Protein AF-A0AAW0ZK22-F1 (afdb_monomer_lite)

Organism: NCBI:txid166442

Structure (mmCIF, N/CA/C/O backbone):
data_AF-A0AAW0ZK22-F1
#
_entry.id   AF-A0AAW0ZK22-F1
#
loop_
_atom_site.group_PDB
_atom_site.id
_atom_site.type_symbol
_atom_site.label_atom_id
_atom_site.label_alt_id
_atom_site.label_comp_id
_atom_site.label_asym_id
_atom_site.label_entity_id
_atom_site.label_seq_id
_atom_site.pdbx_PDB_ins_code
_atom_site.Cartn_x
_atom_site.Cartn_y
_atom_site.Cartn_z
_atom_site.occupancy
_atom_site.B_iso_or_equiv
_atom_site.auth_seq_id
_atom_site.auth_comp_id
_atom_site.auth_asym_id
_atom_site.auth_atom_id
_atom_site.pdbx_PDB_model_num
ATOM 1 N N . MET A 1 1 ? -15.394 -4.099 -13.764 1.00 57.06 1 MET A N 1
ATOM 2 C CA . MET A 1 1 ? -14.243 -3.634 -12.955 1.00 57.06 1 MET A CA 1
ATOM 3 C C . MET A 1 1 ? -14.186 -4.452 -11.675 1.00 57.06 1 MET A C 1
ATOM 5 O O . MET A 1 1 ? -15.246 -4.764 -11.142 1.00 57.06 1 MET A O 1
ATOM 9 N N . LYS A 1 2 ? -12.996 -4.853 -11.204 1.00 78.38 2 LYS A N 1
ATOM 10 C CA . LYS A 1 2 ? -12.865 -5.453 -9.863 1.00 78.38 2 LYS A CA 1
ATOM 11 C C . LYS A 1 2 ? -13.034 -4.343 -8.825 1.00 78.38 2 LYS A C 1
ATOM 13 O O . LYS A 1 2 ? -12.550 -3.238 -9.040 1.00 78.38 2 LYS A O 1
ATOM 18 N N . LYS A 1 3 ? -13.740 -4.629 -7.731 1.00 88.44 3 LYS A N 1
ATOM 19 C CA . LYS A 1 3 ? -13.923 -3.675 -6.634 1.00 88.44 3 LYS A CA 1
ATOM 20 C C . LYS A 1 3 ? -12.576 -3.451 -5.938 1.00 88.44 3 LYS A C 1
ATOM 22 O O . LYS A 1 3 ? -11.959 -4.422 -5.500 1.00 88.44 3 LYS A O 1
ATOM 27 N N . LEU A 1 4 ? -12.135 -2.197 -5.871 1.00 96.06 4 LEU A N 1
ATOM 28 C CA . LEU A 1 4 ? -10.963 -1.801 -5.092 1.00 96.06 4 LEU A CA 1
ATOM 29 C C . LEU A 1 4 ? -11.293 -1.898 -3.598 1.00 96.06 4 LEU A C 1
ATOM 31 O O . LEU A 1 4 ? -12.443 -1.710 -3.194 1.00 96.06 4 LEU A O 1
ATOM 35 N N . ARG A 1 5 ? -10.289 -2.236 -2.790 1.00 97.94 5 ARG A N 1
ATOM 36 C CA . ARG A 1 5 ? -10.407 -2.357 -1.333 1.00 97.94 5 ARG A CA 1
ATOM 37 C C . ARG A 1 5 ? -9.652 -1.210 -0.682 1.00 97.94 5 ARG A C 1
ATOM 39 O O . ARG A 1 5 ? -8.433 -1.137 -0.836 1.00 97.94 5 ARG A O 1
ATOM 46 N N . THR A 1 6 ? -10.371 -0.333 0.009 1.00 98.38 6 THR A N 1
ATOM 47 C CA . THR A 1 6 ? -9.770 0.850 0.634 1.00 98.38 6 THR A CA 1
ATOM 48 C C . THR A 1 6 ? -9.071 0.493 1.946 1.00 98.38 6 THR A C 1
ATOM 50 O O . THR A 1 6 ? -9.388 -0.520 2.577 1.00 98.38 6 THR A O 1
ATOM 53 N N . LEU A 1 7 ? -8.151 1.346 2.397 1.00 98.12 7 LEU A N 1
ATOM 54 C CA . LEU A 1 7 ? -7.534 1.246 3.718 1.00 98.12 7 LEU A CA 1
ATOM 55 C C . LEU A 1 7 ? -8.596 1.211 4.822 1.00 98.12 7 LEU A C 1
ATOM 57 O O . LEU A 1 7 ? -8.552 0.356 5.705 1.00 98.12 7 LEU A O 1
ATOM 61 N N . GLN A 1 8 ? -9.593 2.086 4.729 1.00 97.94 8 GLN A N 1
ATOM 62 C CA . GLN A 1 8 ? -10.679 2.159 5.694 1.00 97.94 8 GLN A CA 1
ATOM 63 C C . GLN A 1 8 ? -11.556 0.896 5.648 1.00 97.94 8 GLN A C 1
ATOM 65 O O . GLN A 1 8 ? -12.000 0.437 6.691 1.00 97.94 8 GLN A O 1
ATOM 70 N N . ASP A 1 9 ? -11.784 0.276 4.481 1.00 98.12 9 ASP A N 1
ATOM 71 C CA . ASP A 1 9 ? -12.493 -1.015 4.418 1.00 98.12 9 ASP A CA 1
ATOM 72 C C . ASP A 1 9 ? -11.740 -2.133 5.136 1.00 98.12 9 ASP A C 1
ATOM 74 O O . ASP A 1 9 ? -12.370 -2.984 5.758 1.00 98.12 9 ASP A O 1
ATOM 78 N N . TYR A 1 10 ? -10.409 -2.139 5.065 1.00 98.00 10 TYR A N 1
ATOM 79 C CA . TYR A 1 10 ? -9.590 -3.097 5.803 1.00 98.00 10 TYR A CA 1
ATOM 80 C C . TYR A 1 10 ? -9.609 -2.828 7.315 1.00 98.00 10 TYR A C 1
ATOM 82 O O . TYR A 1 10 ? -9.726 -3.761 8.114 1.00 98.00 10 TYR A O 1
ATOM 90 N N . ILE A 1 11 ? -9.518 -1.556 7.717 1.00 97.06 11 ILE A N 1
ATOM 91 C CA . ILE A 1 11 ? -9.594 -1.146 9.127 1.00 97.06 11 ILE A CA 1
ATOM 92 C C . ILE A 1 11 ? -10.945 -1.542 9.727 1.00 97.06 11 ILE A C 1
ATOM 94 O O . ILE A 1 11 ? -10.961 -2.130 10.805 1.00 97.06 11 ILE A O 1
ATOM 98 N N . ASP A 1 12 ? -12.032 -1.321 8.985 1.00 97.62 12 ASP A N 1
ATOM 99 C CA . ASP A 1 12 ? -13.405 -1.688 9.356 1.00 97.62 12 ASP A CA 1
ATOM 100 C C . ASP A 1 12 ? -13.689 -3.204 9.230 1.00 97.62 12 ASP A C 1
ATOM 102 O O . ASP A 1 12 ? -14.836 -3.625 9.365 1.00 97.62 12 ASP A O 1
ATOM 106 N N . GLU A 1 13 ? -12.676 -4.028 8.928 1.00 97.38 13 GLU A N 1
ATOM 107 C CA . GLU A 1 13 ? -12.770 -5.495 8.792 1.00 97.38 13 GLU A CA 1
ATOM 108 C C . GLU A 1 13 ? -13.711 -5.978 7.671 1.00 97.38 13 GLU A C 1
ATOM 110 O O . GLU A 1 13 ? -14.231 -7.092 7.686 1.00 97.38 13 GLU A O 1
ATOM 115 N N . ARG A 1 14 ? -13.903 -5.149 6.640 1.00 97.62 14 ARG A N 1
ATOM 116 C CA . ARG A 1 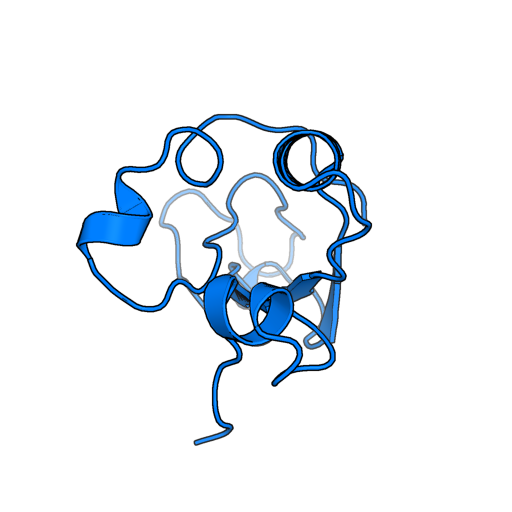14 ? -14.757 -5.433 5.470 1.00 97.62 14 ARG A CA 1
ATOM 117 C C . ARG A 1 14 ? -13.973 -5.895 4.243 1.00 97.62 14 ARG A C 1
ATOM 119 O O . ARG A 1 14 ? -14.562 -6.140 3.189 1.00 97.62 14 ARG A O 1
ATOM 126 N N . ALA A 1 15 ? -12.653 -5.976 4.362 1.00 97.56 15 ALA A N 1
ATOM 127 C CA . ALA A 1 15 ? -11.740 -6.375 3.305 1.00 97.56 15 ALA A CA 1
ATOM 128 C C . ALA A 1 15 ? -10.565 -7.169 3.883 1.00 97.56 15 ALA A C 1
ATOM 130 O O . ALA A 1 15 ? -10.100 -6.902 4.986 1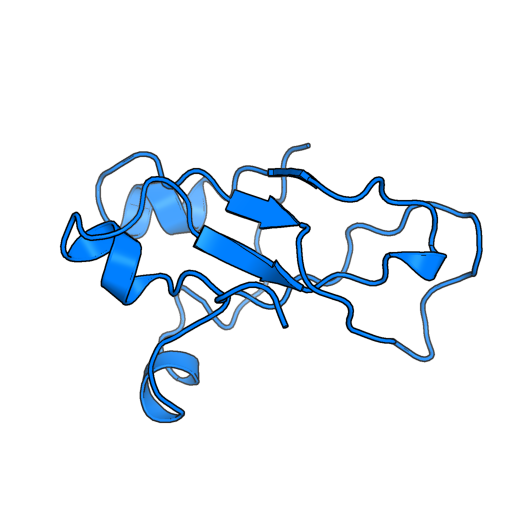.00 97.56 15 ALA A O 1
ATOM 131 N N . GLU A 1 16 ? -10.058 -8.129 3.114 1.00 96.44 16 GLU A N 1
ATOM 132 C CA . GLU A 1 16 ? -8.933 -8.980 3.507 1.00 96.44 16 GLU A CA 1
ATOM 133 C C . GLU A 1 16 ? -7.552 -8.372 3.183 1.00 96.44 16 GLU A C 1
ATOM 135 O O . GLU A 1 16 ? -6.537 -8.846 3.688 1.00 96.44 16 GLU A O 1
ATOM 140 N N . PHE A 1 17 ? -7.515 -7.332 2.345 1.00 97.88 17 PHE A N 1
ATOM 141 C CA . PHE A 1 17 ? -6.320 -6.569 1.978 1.00 97.88 17 PHE A CA 1
ATOM 142 C C . PHE A 1 17 ? -6.683 -5.160 1.512 1.00 97.88 17 PHE A C 1
ATOM 144 O O . PHE A 1 17 ? -7.837 -4.893 1.178 1.00 97.88 17 PHE A O 1
ATOM 151 N N . VAL A 1 18 ? -5.686 -4.282 1.436 1.00 98.50 18 VAL A N 1
ATOM 152 C CA . VAL A 1 18 ? -5.806 -2.940 0.855 1.00 98.50 18 VAL A CA 1
ATOM 153 C C . VAL A 1 18 ? -5.228 -2.948 -0.552 1.00 98.50 18 VAL A C 1
ATOM 155 O O . VAL A 1 18 ? -4.135 -3.461 -0.797 1.00 98.50 18 VAL A O 1
ATOM 158 N N . THR A 1 19 ? -5.990 -2.416 -1.501 1.00 98.50 19 THR A N 1
ATOM 159 C CA . THR A 1 19 ? -5.513 -2.250 -2.873 1.00 98.50 19 THR A CA 1
ATOM 160 C C . THR A 1 19 ? -4.541 -1.085 -2.924 1.00 98.50 19 THR A C 1
ATOM 162 O O . THR A 1 19 ? -4.825 -0.024 -2.373 1.00 98.50 19 THR A O 1
ATOM 165 N N . VAL A 1 20 ? -3.420 -1.273 -3.608 1.00 98.25 20 VAL A N 1
ATOM 166 C CA . VAL A 1 20 ? -2.563 -0.161 -4.007 1.00 98.25 20 VAL A CA 1
ATOM 167 C C . VAL A 1 20 ? -2.462 -0.085 -5.522 1.00 98.25 20 VAL A C 1
ATOM 169 O O . VAL A 1 20 ? -2.586 -1.105 -6.216 1.00 98.25 20 VAL A O 1
ATOM 172 N N . SER A 1 21 ? -2.233 1.128 -6.009 1.00 97.06 21 SER A N 1
ATOM 173 C CA . SER A 1 21 ? -1.871 1.395 -7.391 1.00 97.06 21 SER A CA 1
ATOM 174 C C . SER A 1 21 ? -0.363 1.571 -7.516 1.00 97.06 21 SER A C 1
ATOM 176 O O . SER A 1 21 ? 0.275 2.168 -6.649 1.00 97.06 21 SER A O 1
ATOM 178 N N . MET A 1 22 ? 0.206 1.027 -8.587 1.00 96.62 22 MET A N 1
ATOM 179 C CA . MET A 1 22 ? 1.613 1.179 -8.963 1.00 96.62 22 MET A CA 1
ATOM 180 C C . MET A 1 22 ? 1.718 1.232 -10.488 1.00 96.62 22 MET A C 1
ATOM 182 O O . MET A 1 22 ? 0.748 0.931 -11.191 1.00 96.62 22 MET A O 1
ATOM 186 N N . ASP A 1 23 ? 2.895 1.560 -11.022 1.00 95.94 23 ASP A N 1
ATOM 187 C CA . ASP A 1 23 ? 3.127 1.421 -12.459 1.00 95.94 23 ASP A CA 1
ATOM 188 C C . ASP A 1 23 ? 3.360 -0.047 -12.822 1.00 95.94 23 ASP A C 1
ATOM 190 O O . ASP A 1 23 ? 4.478 -0.563 -12.782 1.00 95.94 23 ASP A O 1
ATOM 194 N N . LEU A 1 24 ? 2.278 -0.748 -13.160 1.00 95.00 24 LEU A N 1
ATOM 195 C CA . LEU A 1 24 ? 2.351 -2.153 -13.562 1.00 95.00 24 LEU A CA 1
ATOM 196 C C . LEU A 1 24 ? 3.055 -2.341 -14.920 1.00 95.00 24 LEU A C 1
ATOM 198 O O . LEU A 1 24 ? 3.539 -3.440 -15.194 1.00 95.00 24 LEU A O 1
ATOM 202 N N . ASP A 1 25 ? 3.188 -1.291 -15.746 1.00 94.06 25 ASP A N 1
ATOM 203 C CA . ASP A 1 25 ? 3.963 -1.363 -16.995 1.00 94.06 25 ASP A CA 1
ATOM 204 C C . ASP A 1 25 ? 5.473 -1.362 -16.730 1.00 94.06 25 ASP A C 1
ATOM 206 O O . ASP A 1 25 ? 6.255 -1.756 -17.598 1.00 94.06 25 ASP A O 1
ATOM 210 N N . SER A 1 26 ? 5.904 -0.996 -15.519 1.00 94.88 26 SER A N 1
ATOM 211 C CA . SER A 1 26 ? 7.284 -1.203 -15.070 1.00 94.88 26 SER A CA 1
ATOM 212 C C . SER A 1 26 ? 7.646 -2.691 -14.957 1.00 94.88 26 SER A C 1
ATOM 214 O O . SER A 1 26 ? 8.812 -3.034 -14.844 1.00 94.88 26 SER A O 1
ATOM 216 N N . GLY A 1 27 ? 6.685 -3.614 -15.046 1.00 94.06 27 GLY A N 1
ATOM 217 C CA . GLY A 1 27 ? 6.930 -5.053 -14.915 1.00 94.06 27 GLY A CA 1
ATOM 218 C C . GLY A 1 27 ? 6.688 -5.594 -13.506 1.00 94.06 27 GLY A C 1
ATOM 219 O O . GLY A 1 27 ? 7.023 -6.746 -13.233 1.00 94.06 27 GLY A O 1
ATOM 220 N N . ILE A 1 28 ? 6.084 -4.797 -12.618 1.00 95.38 28 ILE A N 1
ATOM 221 C CA . ILE A 1 28 ? 5.545 -5.274 -11.339 1.00 95.38 28 ILE A CA 1
ATOM 222 C C . ILE A 1 28 ? 4.362 -6.217 -11.613 1.00 95.38 28 ILE A C 1
ATOM 224 O O . ILE A 1 28 ? 3.377 -5.802 -12.231 1.00 95.38 28 ILE A O 1
ATOM 228 N N . PRO A 1 29 ? 4.401 -7.480 -11.145 1.00 96.06 29 PRO A N 1
ATOM 229 C CA . PRO A 1 29 ? 3.285 -8.399 -11.321 1.00 96.06 29 PRO A CA 1
ATOM 230 C C . PRO A 1 29 ? 2.001 -7.913 -10.639 1.00 96.06 29 PRO A C 1
ATOM 232 O O . PRO A 1 29 ? 2.010 -7.461 -9.491 1.00 96.06 29 PRO A O 1
ATOM 235 N N . TYR A 1 30 ? 0.861 -8.096 -11.303 1.00 96.25 30 TYR A N 1
ATOM 236 C CA . TYR A 1 30 ? -0.442 -7.878 -10.677 1.00 96.25 30 TYR A CA 1
ATOM 237 C C . TYR A 1 30 ? -0.617 -8.810 -9.467 1.00 96.25 30 TYR A C 1
ATOM 239 O O . TYR A 1 30 ? -0.430 -10.022 -9.571 1.00 96.25 30 TYR A O 1
ATOM 247 N N . GLY A 1 31 ? -1.029 -8.256 -8.330 1.00 96.69 31 GLY A N 1
ATOM 248 C CA . GLY A 1 31 ? -1.164 -8.970 -7.061 1.00 96.69 31 GLY A CA 1
ATOM 249 C C . GLY A 1 31 ? 0.129 -9.059 -6.248 1.00 96.69 31 GLY A C 1
ATOM 250 O O . GLY A 1 31 ? 0.146 -9.780 -5.251 1.00 96.69 31 GLY A O 1
ATOM 251 N N . THR A 1 32 ? 1.191 -8.344 -6.644 1.00 98.00 32 THR A N 1
ATOM 252 C CA . THR A 1 32 ? 2.402 -8.186 -5.822 1.00 98.00 32 THR A CA 1
ATOM 253 C C . THR A 1 32 ? 2.013 -7.752 -4.414 1.00 98.00 32 THR A C 1
ATOM 255 O O . THR A 1 32 ? 1.309 -6.755 -4.240 1.00 98.00 32 THR A O 1
ATOM 258 N N . LYS A 1 33 ? 2.437 -8.533 -3.417 1.00 98.19 33 LYS A N 1
ATOM 259 C CA . LYS A 1 33 ? 2.197 -8.241 -2.004 1.00 98.19 33 LYS A CA 1
ATOM 260 C C . LYS A 1 33 ? 3.240 -7.254 -1.526 1.00 98.19 33 LYS A C 1
ATOM 262 O O . LYS A 1 33 ? 4.406 -7.393 -1.866 1.00 98.19 33 LYS A O 1
ATOM 267 N N . LEU A 1 34 ? 2.811 -6.288 -0.731 1.00 98.06 34 LEU A N 1
ATOM 268 C CA . LEU A 1 34 ? 3.683 -5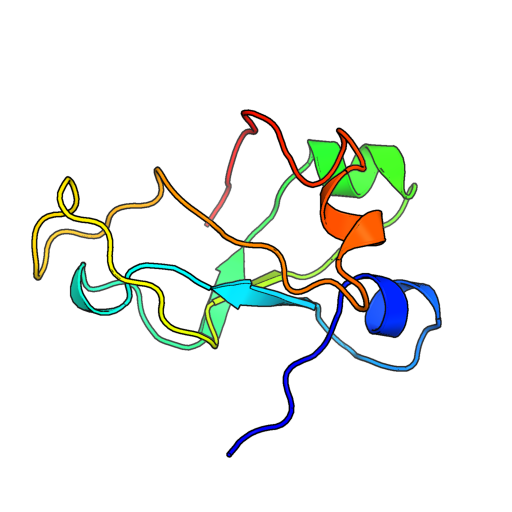.243 -0.223 1.00 98.06 34 LEU A CA 1
ATOM 269 C C . LEU A 1 34 ? 3.503 -5.082 1.284 1.00 98.06 34 LEU A C 1
ATOM 271 O O . LEU A 1 34 ? 2.469 -5.436 1.862 1.00 98.06 34 LEU A O 1
ATOM 275 N N . CYS A 1 35 ? 4.515 -4.510 1.920 1.00 97.50 35 CYS A N 1
ATOM 276 C CA . CYS A 1 35 ? 4.476 -4.114 3.317 1.00 97.50 35 CYS A CA 1
ATOM 277 C C . CYS A 1 35 ? 5.063 -2.710 3.474 1.00 97.50 35 CYS A C 1
ATOM 279 O O . CYS A 1 35 ? 6.174 -2.447 3.017 1.00 97.50 35 CYS A O 1
ATOM 281 N N . ILE A 1 36 ? 4.320 -1.841 4.162 1.00 98.00 36 ILE A N 1
ATOM 282 C CA . ILE A 1 36 ? 4.778 -0.525 4.616 1.00 98.00 36 ILE A CA 1
ATOM 283 C C . ILE A 1 36 ? 4.787 -0.563 6.155 1.00 98.00 36 ILE A C 1
ATOM 285 O O . ILE A 1 36 ? 3.721 -0.449 6.773 1.00 98.00 36 ILE A O 1
ATOM 289 N N . PRO A 1 37 ? 5.944 -0.788 6.810 1.00 97.62 37 PRO A N 1
ATOM 290 C CA . PRO A 1 37 ? 6.026 -0.890 8.270 1.00 97.62 37 PRO A CA 1
ATOM 291 C C . PRO A 1 37 ? 5.490 0.342 8.999 1.00 97.62 37 PRO A C 1
ATOM 293 O O . PRO A 1 37 ? 4.872 0.224 10.054 1.00 97.62 37 PRO A O 1
ATOM 296 N N . GLU A 1 38 ? 5.684 1.518 8.417 1.00 97.44 38 GLU A N 1
ATOM 297 C CA . GLU A 1 38 ? 5.211 2.800 8.916 1.00 97.44 38 GLU A CA 1
ATOM 298 C C . GLU A 1 38 ? 3.682 2.852 9.024 1.00 97.44 38 GLU A C 1
ATOM 300 O O . GLU A 1 38 ? 3.139 3.346 10.015 1.00 97.44 38 GLU A O 1
ATOM 305 N N . LEU A 1 39 ? 2.990 2.298 8.026 1.00 97.38 39 LEU A N 1
ATOM 306 C CA . LEU A 1 39 ? 1.537 2.192 8.005 1.00 97.38 39 LEU A CA 1
ATOM 307 C C . LEU A 1 39 ? 1.069 1.174 9.054 1.00 97.38 39 LEU A C 1
ATOM 309 O O . LEU A 1 39 ? 0.147 1.445 9.822 1.00 97.38 39 LEU A O 1
ATOM 313 N N . ASN A 1 40 ? 1.761 0.035 9.162 1.00 97.69 40 ASN A N 1
ATOM 314 C CA . ASN A 1 40 ? 1.460 -0.966 10.189 1.00 97.69 40 ASN A CA 1
ATOM 315 C C . ASN A 1 40 ? 1.592 -0.390 11.607 1.00 97.69 40 ASN A C 1
ATOM 317 O O . ASN A 1 40 ? 0.742 -0.640 12.461 1.00 97.69 40 ASN A O 1
ATOM 321 N N . ALA A 1 41 ? 2.644 0.397 11.853 1.00 97.06 41 ALA A N 1
ATOM 322 C CA . ALA A 1 41 ? 2.884 1.050 13.135 1.00 97.06 41 ALA A CA 1
ATOM 323 C C . ALA A 1 41 ? 1.793 2.079 13.465 1.00 97.06 41 ALA A C 1
ATOM 325 O O . ALA A 1 41 ? 1.326 2.124 14.600 1.00 97.06 41 ALA A O 1
ATOM 326 N N . LYS A 1 42 ? 1.336 2.862 12.477 1.00 95.69 42 LYS A N 1
ATOM 327 C CA . LYS A 1 42 ? 0.249 3.840 12.644 1.00 95.69 42 LYS A CA 1
ATOM 328 C C . LYS A 1 42 ? -1.055 3.194 13.120 1.00 95.69 42 LYS A C 1
ATOM 330 O O . LYS A 1 42 ? -1.705 3.740 14.006 1.00 95.69 42 LYS A O 1
ATOM 335 N N . PHE A 1 43 ? -1.437 2.063 12.529 1.00 95.88 43 PHE A N 1
ATOM 336 C CA . PHE A 1 43 ? -2.707 1.389 12.826 1.00 95.88 43 PHE A CA 1
ATOM 337 C C . PHE A 1 43 ? -2.578 0.248 13.844 1.00 95.88 43 PHE A C 1
ATOM 339 O O . PHE A 1 43 ? -3.560 -0.443 14.107 1.00 95.88 43 PHE A O 1
ATOM 346 N N . LEU A 1 44 ? -1.380 0.037 14.406 1.00 96.38 44 LEU A N 1
ATOM 347 C CA . LEU A 1 44 ? -1.068 -1.030 15.367 1.00 96.38 44 LEU A CA 1
ATOM 348 C C . LEU A 1 44 ? -1.496 -2.429 14.887 1.00 96.38 44 LEU A C 1
ATOM 350 O O . LEU A 1 44 ? -1.860 -3.296 15.680 1.00 96.38 44 LEU A O 1
ATOM 354 N N . ARG A 1 45 ? -1.455 -2.659 13.571 1.00 96.31 45 ARG A N 1
ATOM 355 C CA . ARG A 1 45 ? -1.837 -3.927 12.940 1.00 96.31 45 ARG A CA 1
ATOM 356 C C . ARG A 1 45 ? -1.092 -4.124 11.632 1.00 96.31 45 ARG A C 1
ATOM 358 O O . ARG A 1 45 ? -0.740 -3.164 10.957 1.00 96.31 45 ARG A O 1
ATOM 365 N N . LYS A 1 46 ? -0.902 -5.381 11.231 1.00 97.19 46 LYS A N 1
ATOM 366 C CA . LYS A 1 46 ? -0.398 -5.692 9.890 1.00 97.19 46 LYS A CA 1
ATOM 367 C C . LYS A 1 46 ? -1.469 -5.339 8.858 1.00 97.19 46 LYS A C 1
ATOM 369 O O . LYS A 1 46 ? -2.596 -5.823 8.963 1.00 97.19 46 LYS A O 1
ATOM 374 N N . ILE A 1 47 ? -1.113 -4.530 7.869 1.00 98.06 47 ILE A N 1
ATOM 375 C CA . ILE A 1 47 ? -1.962 -4.144 6.743 1.00 98.06 47 ILE A CA 1
ATOM 376 C C . ILE A 1 47 ? -1.401 -4.831 5.492 1.00 98.06 47 ILE A C 1
ATOM 378 O O . ILE A 1 47 ? -0.348 -4.433 4.995 1.00 98.06 47 ILE A O 1
ATOM 382 N N . PRO A 1 48 ? -2.041 -5.907 5.002 1.00 97.88 48 PRO A N 1
ATOM 383 C CA . PRO A 1 48 ? -1.647 -6.543 3.759 1.00 97.88 48 PRO A CA 1
ATOM 384 C C . PRO A 1 48 ? -2.022 -5.630 2.591 1.00 97.88 48 PRO A C 1
ATOM 386 O O . PRO A 1 48 ? -3.196 -5.323 2.384 1.00 97.88 48 PRO A O 1
ATOM 389 N N . LEU A 1 49 ? -1.008 -5.193 1.850 1.00 98.56 49 LEU A N 1
ATOM 390 C CA . LEU A 1 49 ? -1.145 -4.370 0.654 1.00 98.56 49 LEU A CA 1
ATOM 391 C C . LEU A 1 49 ? -0.955 -5.247 -0.583 1.00 98.56 49 LEU A C 1
ATOM 393 O O . LEU A 1 49 ? -0.069 -6.104 -0.595 1.00 98.56 49 LEU A O 1
ATOM 397 N N . GLU A 1 50 ? -1.748 -5.020 -1.629 1.00 98.44 50 GLU A N 1
ATOM 398 C CA . GLU A 1 50 ? -1.587 -5.722 -2.904 1.00 98.44 50 GLU A CA 1
ATOM 399 C C . GLU A 1 50 ? -1.699 -4.769 -4.101 1.00 98.44 50 GLU A C 1
ATOM 401 O O . GLU A 1 50 ? -2.691 -4.045 -4.235 1.00 98.44 50 GLU A O 1
ATOM 406 N N . ALA A 1 51 ? -0.703 -4.807 -4.994 1.00 97.62 51 ALA A N 1
ATOM 407 C CA . ALA A 1 51 ? -0.671 -4.033 -6.235 1.00 97.62 51 ALA A CA 1
ATOM 408 C C . ALA A 1 51 ? -1.713 -4.574 -7.222 1.00 97.62 51 ALA A C 1
ATOM 410 O O . ALA A 1 51 ? -1.486 -5.567 -7.916 1.00 97.62 51 ALA A O 1
ATOM 411 N N . ARG A 1 52 ? -2.901 -3.971 -7.235 1.00 97.44 52 ARG A N 1
ATOM 412 C CA . ARG A 1 52 ? -4.065 -4.461 -7.997 1.00 97.44 52 ARG A CA 1
ATOM 413 C C . ARG A 1 52 ? -4.775 -3.386 -8.802 1.00 97.44 52 ARG A C 1
ATOM 415 O O . ARG A 1 52 ? -5.806 -3.683 -9.414 1.00 97.44 52 ARG A O 1
ATOM 422 N N . ASP A 1 53 ? -4.212 -2.191 -8.806 1.00 96.88 53 ASP A N 1
ATOM 423 C CA . ASP A 1 53 ? -4.593 -1.098 -9.679 1.00 96.88 53 ASP A CA 1
ATOM 424 C C . ASP A 1 53 ? -3.351 -0.536 -10.378 1.00 96.88 53 ASP A C 1
ATOM 426 O O . ASP A 1 53 ? -2.220 -0.873 -10.008 1.00 96.88 53 ASP A O 1
ATOM 430 N N . LYS A 1 54 ? -3.570 0.249 -11.431 1.00 94.44 54 LYS A N 1
ATOM 431 C CA . LYS A 1 54 ? -2.497 0.776 -12.271 1.00 94.44 54 LYS A CA 1
ATOM 432 C C . LYS A 1 54 ? -2.52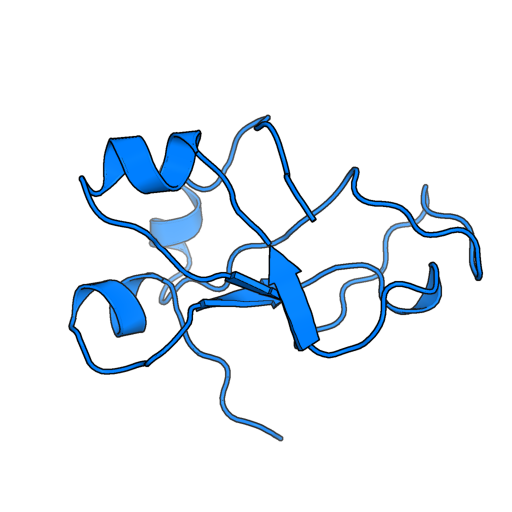7 2.300 -12.315 1.00 94.44 54 LYS A C 1
ATOM 434 O O . LYS A 1 54 ? -3.493 2.889 -12.793 1.00 94.44 54 LYS A O 1
ATOM 439 N N . SER A 1 55 ? -1.403 2.899 -11.942 1.00 93.25 55 SER A N 1
ATOM 440 C CA . SER A 1 55 ? -1.068 4.305 -12.173 1.00 93.25 55 SER A CA 1
ATOM 441 C C . SER A 1 55 ? 0.009 4.368 -13.258 1.00 93.25 55 SER A C 1
ATOM 443 O O . SER A 1 55 ? 0.672 3.371 -13.536 1.00 93.25 55 SER A O 1
ATOM 445 N N . HIS A 1 56 ? 0.175 5.518 -13.903 1.00 91.50 56 HIS A N 1
ATOM 446 C CA . HIS A 1 56 ? 1.287 5.743 -14.822 1.00 91.50 56 HIS A CA 1
ATOM 447 C C . HIS A 1 56 ? 2.068 6.969 -14.376 1.00 91.50 56 HIS A C 1
ATOM 449 O O . HIS A 1 56 ? 1.468 8.011 -14.101 1.00 91.50 56 HIS A O 1
ATOM 455 N N . TYR A 1 57 ? 3.393 6.849 -14.329 1.00 90.50 57 TYR A N 1
ATOM 456 C CA . TYR A 1 57 ? 4.266 7.941 -13.920 1.00 90.50 57 TYR A CA 1
ATOM 457 C C . TYR A 1 57 ? 5.323 8.213 -14.991 1.00 90.50 57 TYR A C 1
ATOM 459 O O . TYR A 1 57 ? 6.020 7.313 -15.453 1.00 90.50 57 TYR A O 1
ATOM 467 N N . ASN A 1 58 ? 5.480 9.484 -15.364 1.00 91.12 58 ASN A N 1
ATOM 468 C CA . ASN A 1 58 ? 6.359 9.900 -16.467 1.00 91.12 58 ASN A CA 1
ATOM 469 C C . ASN A 1 58 ? 7.856 9.623 -16.214 1.00 91.12 58 ASN A C 1
ATOM 471 O O . ASN A 1 58 ? 8.665 9.695 -17.136 1.00 91.12 58 ASN A O 1
ATOM 475 N N . ASN A 1 59 ? 8.238 9.362 -14.965 1.00 91.25 59 ASN A N 1
ATOM 476 C CA . ASN A 1 59 ? 9.600 9.067 -14.523 1.00 91.25 59 ASN A CA 1
ATOM 477 C C . ASN A 1 59 ? 9.879 7.564 -14.348 1.00 91.25 59 ASN A C 1
ATOM 479 O O . ASN A 1 59 ? 10.993 7.214 -13.960 1.00 91.25 59 ASN A O 1
ATOM 483 N N . VAL A 1 60 ? 8.915 6.687 -14.642 1.00 91.44 60 VAL A N 1
ATOM 484 C CA . VAL A 1 60 ? 9.069 5.232 -14.528 1.00 91.44 60 VAL A CA 1
ATOM 485 C C . VAL A 1 60 ? 9.337 4.616 -15.901 1.00 91.44 60 VAL A C 1
ATOM 487 O O . VAL A 1 60 ? 8.695 4.943 -16.899 1.00 91.44 60 VAL A O 1
ATOM 490 N N . LYS A 1 61 ? 10.324 3.717 -15.972 1.00 90.12 61 LYS A N 1
ATOM 491 C CA . LYS A 1 61 ? 10.667 3.003 -17.208 1.00 90.12 61 LYS A CA 1
ATOM 492 C C . LYS A 1 61 ? 9.802 1.757 -17.364 1.00 90.12 61 LYS A C 1
ATOM 494 O O . LYS A 1 61 ? 9.693 0.949 -16.447 1.00 90.12 61 LYS A O 1
ATOM 499 N N . THR A 1 62 ? 9.277 1.547 -18.566 1.00 90.06 62 THR A N 1
ATOM 500 C CA . THR A 1 62 ? 8.585 0.306 -18.933 1.00 90.06 62 THR A CA 1
ATOM 501 C C . THR A 1 62 ? 9.520 -0.904 -18.811 1.00 90.06 62 THR A C 1
ATOM 503 O O . THR A 1 62 ? 10.693 -0.823 -19.181 1.00 90.06 62 THR A O 1
ATOM 506 N N . ASN A 1 63 ? 8.995 -2.040 -18.341 1.00 90.50 63 ASN A N 1
ATOM 507 C CA . ASN A 1 63 ? 9.704 -3.319 -18.184 1.00 90.50 63 ASN A CA 1
ATOM 508 C C . ASN A 1 63 ? 10.954 -3.282 -17.276 1.00 90.50 63 ASN A C 1
ATOM 510 O O . ASN A 1 63 ? 11.836 -4.133 -17.402 1.00 90.50 63 ASN A O 1
ATOM 514 N N . SER A 1 64 ? 11.045 -2.313 -16.366 1.00 92.19 64 SER A N 1
ATOM 515 C CA . SER A 1 64 ? 12.040 -2.260 -15.293 1.00 92.19 64 SER A CA 1
ATOM 516 C C . SER A 1 64 ? 11.329 -2.000 -13.960 1.00 92.19 64 SER A C 1
ATOM 518 O O . SER A 1 64 ? 10.988 -0.841 -13.725 1.00 92.19 64 SER A O 1
ATOM 520 N N . PRO A 1 65 ? 11.102 -3.022 -13.103 1.00 91.25 65 PRO A N 1
ATOM 521 C CA . PRO A 1 65 ? 10.245 -2.883 -11.927 1.00 91.25 65 PRO A CA 1
ATOM 522 C C . PRO A 1 65 ? 10.650 -1.695 -11.058 1.00 91.25 65 PRO A C 1
ATOM 524 O O . PRO A 1 65 ? 11.788 -1.631 -10.589 1.00 91.25 65 PRO A O 1
ATOM 527 N N . ASP A 1 66 ? 9.719 -0.762 -10.861 1.00 93.38 66 ASP A N 1
ATOM 528 C CA . ASP A 1 6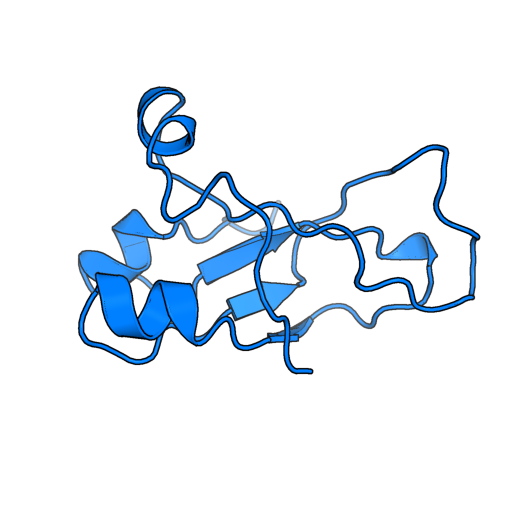6 ? 9.960 0.480 -10.132 1.00 93.38 66 ASP A CA 1
ATOM 529 C C . ASP A 1 66 ? 9.012 0.597 -8.937 1.00 93.38 66 ASP A C 1
ATOM 531 O O . ASP A 1 66 ? 7.795 0.703 -9.076 1.00 93.38 66 ASP A O 1
ATOM 535 N N . PHE A 1 67 ? 9.600 0.573 -7.744 1.00 94.56 67 PHE A N 1
ATOM 536 C CA . PHE A 1 67 ? 8.892 0.601 -6.467 1.00 94.56 67 PHE A CA 1
ATOM 537 C C . PHE A 1 67 ? 8.949 1.975 -5.793 1.00 94.56 67 PHE A C 1
ATOM 539 O O . PHE A 1 67 ? 8.683 2.089 -4.597 1.00 94.56 67 PHE A O 1
ATOM 546 N N . SER A 1 68 ? 9.335 3.019 -6.531 1.00 93.88 68 SER A N 1
ATOM 547 C CA . SER A 1 68 ? 9.488 4.358 -5.965 1.00 93.88 68 SER A CA 1
ATOM 548 C C . SER A 1 68 ? 8.147 5.038 -5.695 1.00 93.88 68 SER A C 1
ATOM 550 O O . SER A 1 68 ? 8.111 5.994 -4.918 1.00 93.88 68 SER A O 1
ATOM 552 N N . HIS A 1 69 ? 7.058 4.592 -6.332 1.00 95.50 69 HIS A N 1
ATOM 553 C CA . HIS A 1 69 ? 5.725 5.194 -6.234 1.00 95.50 69 HIS A CA 1
ATOM 554 C C . HIS A 1 69 ? 4.670 4.132 -5.908 1.00 95.50 69 HIS A C 1
ATOM 556 O O . HIS A 1 69 ? 4.671 3.036 -6.471 1.00 95.50 69 HIS A O 1
ATOM 562 N N . VAL A 1 70 ? 3.771 4.462 -4.982 1.00 96.75 70 VAL A N 1
ATOM 563 C CA . VAL A 1 70 ? 2.656 3.613 -4.564 1.00 96.75 70 VAL A CA 1
ATOM 564 C C . VAL A 1 70 ? 1.503 4.499 -4.102 1.00 96.75 70 VAL A C 1
ATOM 566 O O . VAL A 1 70 ? 1.686 5.327 -3.213 1.00 96.75 70 VAL A O 1
ATOM 569 N N . ASP A 1 71 ? 0.314 4.306 -4.672 1.00 96.88 71 ASP A N 1
ATOM 570 C CA . ASP A 1 71 ? -0.898 4.999 -4.225 1.00 96.88 71 ASP A CA 1
ATOM 571 C C . ASP A 1 71 ? -1.740 4.038 -3.380 1.00 96.88 71 ASP A C 1
ATOM 573 O O . ASP A 1 71 ? -2.208 3.004 -3.865 1.00 96.88 71 ASP A O 1
ATOM 577 N N . ILE A 1 72 ? -1.946 4.356 -2.101 1.00 98.06 72 ILE A N 1
ATOM 578 C CA . ILE A 1 72 ? -2.826 3.574 -1.224 1.00 98.06 72 ILE A CA 1
ATOM 579 C C . ILE A 1 72 ? -4.279 3.928 -1.554 1.00 98.06 72 ILE A C 1
ATOM 581 O O . ILE A 1 72 ? -4.669 5.090 -1.478 1.00 98.06 72 ILE A O 1
ATOM 585 N N . CYS A 1 73 ? -5.106 2.931 -1.879 1.00 97.94 73 CYS A N 1
ATOM 586 C CA . CYS A 1 73 ? -6.530 3.159 -2.100 1.00 97.94 73 CYS A CA 1
ATOM 587 C C . CYS A 1 73 ? -7.197 3.573 -0.779 1.00 97.94 73 CYS A C 1
ATOM 589 O O . CYS A 1 73 ? -7.252 2.786 0.169 1.00 97.94 73 CYS A O 1
ATOM 591 N N . VAL A 1 74 ? -7.715 4.796 -0.715 1.00 97.88 74 VAL A N 1
ATOM 592 C CA . VAL A 1 74 ? -8.452 5.336 0.437 1.00 97.88 74 VAL A CA 1
ATOM 593 C C . VAL A 1 74 ? -9.909 5.621 0.070 1.00 97.88 74 VAL A C 1
ATOM 595 O O . VAL A 1 74 ? -10.275 5.607 -1.106 1.00 97.88 74 VAL A O 1
ATOM 598 N N . ARG A 1 75 ? -10.770 5.790 1.076 1.00 97.38 75 ARG A N 1
ATOM 599 C CA . ARG A 1 75 ? -12.224 5.897 0.891 1.00 97.38 75 ARG A CA 1
ATOM 600 C C . ARG A 1 75 ? -12.661 7.261 0.377 1.00 97.38 75 ARG A C 1
ATOM 602 O O . ARG A 1 75 ? -13.569 7.304 -0.454 1.00 97.38 75 ARG A O 1
ATOM 609 N N . THR A 1 76 ? -12.070 8.340 0.877 1.00 97.25 76 THR A N 1
ATOM 610 C CA . THR A 1 76 ? -12.424 9.707 0.474 1.00 97.25 76 THR A CA 1
ATOM 611 C C . THR A 1 76 ? -11.198 10.530 0.095 1.00 97.25 76 THR A C 1
ATOM 613 O O . THR A 1 76 ? -10.059 10.113 0.302 1.00 97.25 76 THR A O 1
ATOM 616 N N . GLU A 1 77 ? -11.431 11.709 -0.480 1.00 96.31 77 GLU A N 1
ATOM 617 C CA . GLU A 1 77 ? -10.365 12.671 -0.764 1.00 96.31 77 GLU A CA 1
ATOM 618 C C . GLU A 1 77 ? -9.683 13.130 0.531 1.00 96.31 77 GLU A C 1
ATOM 620 O O . GLU A 1 77 ? -8.461 13.204 0.593 1.00 96.31 77 GLU A O 1
ATOM 625 N N . GLU A 1 78 ? -10.446 13.363 1.597 1.00 97.44 78 GLU A N 1
ATOM 626 C CA . GLU A 1 78 ? -9.915 13.814 2.885 1.00 97.44 78 GLU A CA 1
ATOM 627 C C . GLU A 1 78 ? -8.960 12.794 3.515 1.00 97.44 78 GLU A C 1
ATOM 629 O O . GLU A 1 78 ? -7.979 13.183 4.149 1.00 97.44 78 GLU A O 1
ATOM 634 N N . ASP A 1 79 ? -9.193 11.495 3.301 1.00 96.81 79 ASP A N 1
ATOM 635 C CA . ASP A 1 79 ? -8.286 10.440 3.761 1.00 96.81 79 ASP A CA 1
ATOM 636 C C . ASP A 1 79 ? -6.891 10.547 3.110 1.00 96.81 79 ASP A C 1
ATOM 638 O O . ASP A 1 79 ? -5.908 10.095 3.697 1.00 96.81 79 ASP A O 1
ATOM 642 N N . THR A 1 80 ? -6.771 11.171 1.929 1.00 95.50 80 THR A N 1
ATOM 643 C CA . THR A 1 80 ? -5.471 11.400 1.264 1.00 95.50 80 THR A CA 1
ATOM 644 C C . THR A 1 80 ? -4.607 12.435 1.990 1.00 95.50 80 THR A C 1
ATOM 646 O O . THR A 1 80 ? -3.397 12.506 1.767 1.00 95.50 80 THR A O 1
ATOM 649 N N . TYR A 1 81 ? -5.204 13.228 2.883 1.00 95.25 81 TYR A N 1
ATOM 650 C CA . TYR A 1 81 ? -4.499 14.228 3.680 1.00 95.25 81 TYR A CA 1
ATOM 651 C C . TYR A 1 81 ? -3.873 13.641 4.955 1.00 95.25 81 TYR A C 1
ATOM 653 O O . TYR A 1 81 ? -3.103 14.334 5.624 1.00 95.25 81 TYR A O 1
ATOM 661 N N . ASP A 1 82 ? -4.149 12.376 5.309 1.00 94.00 82 ASP A N 1
ATOM 662 C CA . ASP A 1 82 ? -3.459 11.727 6.427 1.00 94.00 82 ASP A CA 1
ATOM 663 C C . ASP A 1 82 ? -1.979 11.496 6.065 1.00 94.00 82 ASP A C 1
ATOM 665 O O . ASP A 1 82 ? -1.625 10.758 5.144 1.00 94.00 82 ASP A O 1
ATOM 669 N N . ASN A 1 83 ? -1.082 12.098 6.848 1.00 94.19 83 ASN A N 1
ATOM 670 C CA . ASN A 1 83 ? 0.367 11.960 6.677 1.00 94.19 83 ASN A CA 1
ATOM 671 C C . ASN A 1 83 ? 0.862 10.504 6.703 1.00 94.19 83 ASN A C 1
ATOM 673 O O . ASN A 1 83 ? 1.977 10.238 6.271 1.00 94.19 83 ASN A O 1
ATOM 677 N N . SER A 1 84 ? 0.097 9.554 7.245 1.00 91.44 84 SER A N 1
ATOM 678 C CA . SER A 1 84 ? 0.445 8.130 7.223 1.00 91.44 84 SER A CA 1
ATOM 679 C C . SER A 1 84 ? 0.278 7.470 5.855 1.00 91.44 84 SER A C 1
ATOM 681 O O . SER A 1 84 ? 0.921 6.447 5.622 1.00 91.44 84 SER A O 1
ATOM 683 N N . VAL A 1 85 ? -0.524 8.052 4.957 1.00 94.44 85 VAL A N 1
ATOM 684 C CA . VAL A 1 85 ? -0.694 7.582 3.572 1.00 94.44 85 VAL A CA 1
ATOM 685 C C . VAL A 1 85 ? -0.033 8.502 2.546 1.00 94.44 85 VAL A C 1
ATOM 687 O O . VAL A 1 85 ? 0.249 8.057 1.439 1.00 94.44 85 VAL A O 1
ATOM 690 N N . ASN A 1 86 ? 0.262 9.753 2.913 1.00 95.31 86 ASN A N 1
ATOM 691 C CA . ASN A 1 86 ? 0.862 10.752 2.030 1.00 95.31 86 ASN A CA 1
ATOM 692 C C . ASN A 1 86 ? 2.232 11.219 2.543 1.00 95.31 86 ASN A C 1
ATOM 694 O O . ASN A 1 86 ? 2.388 12.323 3.070 1.00 95.31 86 ASN A O 1
ATOM 698 N N . ARG A 1 87 ? 3.234 10.340 2.439 1.00 95.50 87 ARG A N 1
ATOM 699 C CA . ARG A 1 87 ? 4.631 10.648 2.775 1.00 95.50 87 ARG A CA 1
ATOM 700 C C . ARG A 1 87 ? 5.607 9.658 2.143 1.00 95.50 87 ARG A C 1
ATOM 702 O O . ARG A 1 87 ? 5.216 8.592 1.682 1.00 95.50 87 ARG A O 1
ATOM 709 N N . VAL A 1 88 ? 6.899 9.971 2.232 1.00 96.38 88 VAL A N 1
ATOM 710 C CA . VAL A 1 88 ? 7.976 9.016 1.935 1.00 96.38 88 VAL A CA 1
ATOM 711 C C . VAL A 1 88 ? 7.988 7.899 2.984 1.00 96.38 88 VAL A C 1
ATOM 71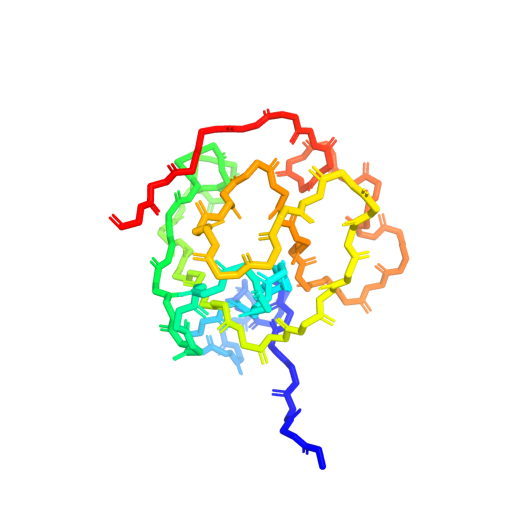3 O O . VAL A 1 88 ? 7.949 8.166 4.188 1.00 96.38 88 VAL A O 1
ATOM 716 N N . VAL A 1 89 ? 8.050 6.652 2.520 1.00 96.25 89 VAL A N 1
ATOM 717 C CA . VAL A 1 89 ? 8.031 5.436 3.346 1.00 96.25 89 VAL A CA 1
ATOM 718 C C . VAL A 1 89 ? 9.012 4.391 2.822 1.00 96.25 89 VAL A C 1
ATOM 720 O O . VAL A 1 89 ? 9.496 4.486 1.694 1.00 96.25 89 VAL A O 1
ATOM 723 N N . THR A 1 90 ? 9.266 3.367 3.632 1.00 96.62 90 THR A N 1
ATOM 724 C CA . THR A 1 90 ? 9.974 2.156 3.219 1.00 96.62 90 THR A CA 1
ATOM 725 C C . THR A 1 90 ? 8.978 1.128 2.686 1.00 96.62 90 THR A C 1
ATOM 727 O O . THR A 1 90 ? 8.039 0.744 3.384 1.00 96.62 90 THR A O 1
ATOM 730 N N . LEU A 1 91 ? 9.196 0.644 1.462 1.00 96.56 91 LEU A N 1
ATOM 731 C CA . LEU A 1 91 ? 8.376 -0.399 0.847 1.00 96.56 91 LEU A CA 1
ATOM 732 C C . LEU A 1 91 ? 9.146 -1.724 0.809 1.00 96.56 91 LEU A C 1
ATOM 734 O O . LEU A 1 91 ? 10.266 -1.780 0.305 1.00 96.56 91 LEU A O 1
ATOM 738 N N . TYR A 1 92 ? 8.535 -2.790 1.323 1.00 96.62 92 TYR A N 1
ATOM 739 C CA . TYR A 1 92 ? 9.031 -4.163 1.198 1.00 96.62 92 TYR A CA 1
ATOM 740 C C . TYR A 1 92 ? 8.136 -4.952 0.245 1.00 96.62 92 TYR A C 1
ATOM 742 O O . TYR A 1 92 ? 6.910 -4.816 0.303 1.00 96.62 92 TYR A O 1
ATOM 750 N N . VAL A 1 93 ? 8.765 -5.788 -0.582 1.00 92.88 93 VAL A N 1
ATOM 751 C CA . VAL A 1 93 ? 8.149 -6.634 -1.615 1.00 92.88 93 VAL A CA 1
ATOM 752 C C . VAL A 1 93 ? 8.474 -8.093 -1.329 1.00 92.88 93 VAL A C 1
ATOM 754 O O . VAL A 1 93 ? 9.653 -8.360 -1.001 1.00 92.88 93 VAL A O 1
#

Secondary structure (DSSP, 8-state):
-PPP--HHHHHTTS-SSEEEEE-GGGTPPTT-EEB-HHHHHHHTS---EEEEEE---TTPPTTS---S--EE--SSTGGGG-TTTSS----B-

Sequence (93 aa):
MKKLRTLQDYIDERAEFVTVSMDLDSGIPYGTKLCIPELNAKFLRKIPLEARDKSHYNNVKTNSPDFSHVDICVRTEEDTYDNSVNRVVTLYV

Radius of gyration: 12.73 Å; chains: 1; bounding box: 27×23×34 Å

pLDDT: mean 95.26, std 4.97, range [57.06, 98.56]

Foldseek 3Di:
DDDAQAPVCVLVVNDPAWEKEDACQLVPDFFDWKFFVLLCVVSVHGHIYGHHHYDDDPPGDGPHDDPQDMQTHHDDPVVCPPCSRPDDTDMDD